Protein AF-A0A0K0DPB1-F1 (afdb_monomer)

Solvent-accessible surface area (backbone atoms only — not comparable to full-atom values): 4787 Å² total; per-residue (Å²): 131,82,82,67,96,58,56,75,66,60,47,52,52,52,53,51,53,48,42,69,73,67,45,83,54,73,88,73,53,62,66,69,81,76,46,55,69,54,67,68,66,41,46,65,59,54,47,53,52,50,49,55,51,52,52,50,52,50,52,51,53,52,51,52,50,53,54,52,52,53,54,54,58,54,58,66,74,74,113

Sequence (79 aa):
MSEKPFSSEERLIKWTEFAVRHGVLDVLHVEGSRMNSIIYFNLDVFAALAFVLCTTLFAICKVFNAISSRKCDTKLKSH

Mean predicted aligned error: 11.21 Å

Organism: Angiostrongylus cantonensis (NCBI:txid6313)

pLDDT: mean 85.75, std 12.03, range [49.75, 97.94]

Radius of gyration: 31.83 Å; Cα contacts (8 Å, |Δi|>4): 9; chains: 1; bounding box: 66×21×82 Å

Structure (mmCIF, N/CA/C/O backbone):
data_AF-A0A0K0DPB1-F1
#
_entry.id   AF-A0A0K0DPB1-F1
#
loop_
_atom_site.group_PDB
_atom_site.id
_atom_site.type_symbol
_atom_site.label_atom_id
_atom_site.label_alt_id
_atom_site.label_comp_id
_atom_site.label_asym_id
_atom_site.label_entity_id
_atom_site.label_seq_id
_atom_site.pdbx_PDB_ins_code
_atom_site.Cartn_x
_atom_site.Cartn_y
_atom_site.Cartn_z
_atom_site.occupancy
_atom_site.B_iso_or_equiv
_atom_site.auth_seq_id
_atom_site.auth_comp_id
_atom_site.auth_asym_id
_atom_site.auth_atom_id
_atom_site.pdbx_PDB_model_num
ATOM 1 N N . MET A 1 1 ? 37.658 -11.094 -12.790 1.00 50.81 1 MET A N 1
ATOM 2 C CA . MET A 1 1 ? 36.607 -10.333 -13.499 1.00 50.81 1 MET A CA 1
ATOM 3 C C . MET A 1 1 ? 36.560 -10.883 -14.910 1.00 50.81 1 MET A C 1
ATOM 5 O O . MET A 1 1 ? 37.553 -10.729 -15.602 1.00 50.81 1 MET A O 1
ATOM 9 N N . SER A 1 2 ? 35.502 -11.603 -15.297 1.00 64.50 2 SER A N 1
ATOM 10 C CA . SER A 1 2 ? 35.383 -12.111 -16.672 1.00 64.50 2 SER A CA 1
ATOM 11 C C . SER A 1 2 ? 35.435 -10.951 -17.659 1.00 64.50 2 SER A C 1
ATOM 13 O O . SER A 1 2 ? 34.763 -9.936 -17.447 1.00 64.50 2 SER A O 1
ATOM 15 N N . GLU A 1 3 ? 36.230 -11.103 -18.714 1.00 72.88 3 GLU A N 1
ATOM 16 C CA . GLU A 1 3 ? 36.258 -10.163 -19.827 1.00 72.88 3 GLU A CA 1
ATOM 17 C C . GLU A 1 3 ? 34.841 -10.029 -20.383 1.00 72.88 3 GLU A C 1
ATOM 19 O O . GLU A 1 3 ? 34.187 -11.013 -20.739 1.00 72.88 3 GLU A O 1
ATOM 24 N N . LYS A 1 4 ? 34.308 -8.805 -20.369 1.00 76.12 4 LYS A N 1
ATOM 25 C CA . LYS A 1 4 ? 33.005 -8.548 -20.978 1.00 76.12 4 LYS A CA 1
ATOM 26 C C . LYS A 1 4 ? 33.177 -8.734 -22.487 1.00 76.12 4 LYS A C 1
ATOM 28 O O . LYS A 1 4 ? 34.117 -8.167 -23.034 1.00 76.12 4 LYS A O 1
ATOM 33 N N . PRO A 1 5 ? 32.259 -9.43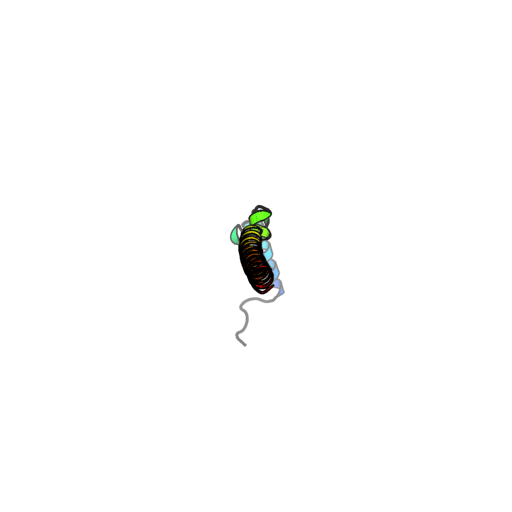9 -23.167 1.00 80.56 5 PRO A N 1
ATOM 34 C CA . PRO A 1 5 ? 32.420 -9.791 -24.578 1.00 80.56 5 PRO A CA 1
ATOM 35 C C . PRO A 1 5 ? 32.444 -8.581 -25.527 1.00 80.56 5 PRO A C 1
ATOM 37 O O . PRO A 1 5 ? 32.779 -8.746 -26.691 1.00 80.56 5 PRO A O 1
ATOM 40 N N . PHE A 1 6 ? 32.083 -7.383 -25.045 1.00 86.31 6 PHE A N 1
ATOM 41 C CA . PHE A 1 6 ? 32.038 -6.142 -25.823 1.00 86.31 6 PHE A CA 1
ATOM 42 C C . PHE A 1 6 ? 32.552 -4.955 -25.010 1.00 86.31 6 PHE A C 1
ATOM 44 O O . PHE A 1 6 ? 32.279 -4.855 -23.797 1.00 86.31 6 PHE A O 1
ATOM 51 N N . SER A 1 7 ? 33.194 -4.010 -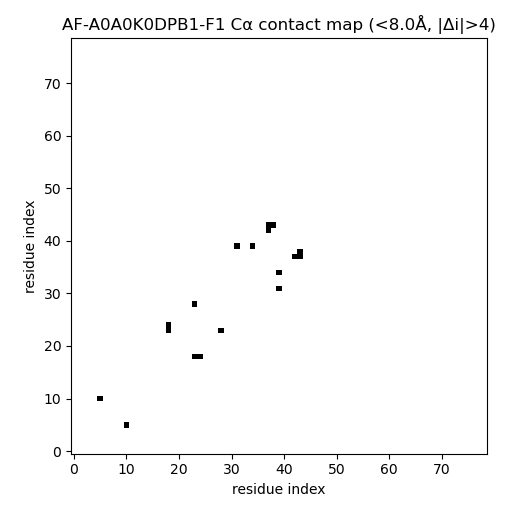25.703 1.00 89.25 7 SER A N 1
ATOM 52 C CA . SER A 1 7 ? 33.555 -2.708 -25.138 1.00 89.25 7 SER A CA 1
ATOM 53 C C . SER A 1 7 ? 32.299 -1.929 -24.709 1.00 89.25 7 SER A C 1
ATOM 55 O O . SER A 1 7 ? 31.165 -2.274 -25.059 1.00 89.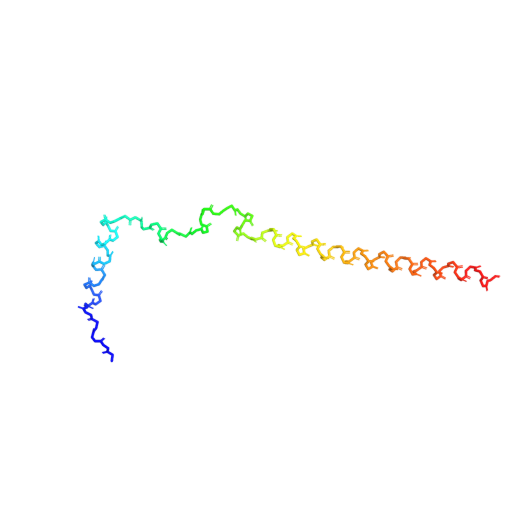25 7 SER A O 1
ATOM 57 N N . SER A 1 8 ? 32.463 -0.892 -23.886 1.00 88.62 8 SER A N 1
ATOM 58 C CA . SER A 1 8 ? 31.325 -0.065 -23.454 1.00 88.62 8 SER A CA 1
ATOM 59 C C . SER A 1 8 ? 30.659 0.664 -24.628 1.00 88.62 8 SER A C 1
ATOM 61 O O . SER A 1 8 ? 29.436 0.778 -24.646 1.00 88.62 8 SER A O 1
ATOM 63 N N . GLU A 1 9 ? 31.448 1.095 -25.615 1.00 92.12 9 GLU A N 1
ATOM 64 C CA . GLU A 1 9 ? 30.972 1.759 -26.833 1.00 92.12 9 GLU A CA 1
ATOM 65 C C . GLU A 1 9 ? 30.171 0.801 -27.722 1.00 92.12 9 GLU A C 1
ATOM 67 O O . GLU A 1 9 ? 29.020 1.080 -28.052 1.00 92.12 9 GLU A O 1
ATOM 72 N N . GLU A 1 10 ? 30.715 -0.383 -28.021 1.00 93.56 10 GLU A N 1
ATOM 73 C CA . GLU A 1 10 ? 30.012 -1.390 -28.830 1.00 93.56 10 GLU A CA 1
ATOM 74 C C . GLU A 1 10 ? 28.691 -1.811 -28.196 1.00 93.56 10 GLU A C 1
ATOM 76 O O . GLU A 1 10 ? 27.697 -2.056 -28.879 1.00 93.56 10 GLU A O 1
ATOM 81 N N . ARG A 1 11 ? 28.662 -1.901 -26.867 1.00 91.19 11 ARG A N 1
ATOM 82 C CA . ARG A 1 11 ? 27.448 -2.244 -26.135 1.00 91.19 11 ARG A CA 1
ATOM 83 C C . ARG A 1 11 ? 26.385 -1.160 -26.279 1.00 91.19 11 ARG A C 1
ATOM 85 O O . ARG A 1 11 ? 25.220 -1.500 -26.466 1.00 91.19 11 ARG A O 1
ATOM 92 N N . LEU A 1 12 ? 26.775 0.113 -26.208 1.00 91.81 12 LEU A N 1
ATOM 93 C CA . LEU A 1 12 ? 25.863 1.240 -26.402 1.00 91.81 12 LEU A CA 1
ATOM 94 C C . LEU A 1 12 ? 25.251 1.214 -27.806 1.00 91.81 12 LEU A C 1
ATOM 96 O O . LEU A 1 12 ? 24.031 1.319 -27.940 1.00 91.81 12 LEU A O 1
ATOM 100 N N . ILE A 1 13 ? 26.080 1.003 -28.829 1.00 94.31 13 ILE A N 1
ATOM 101 C CA . ILE A 1 13 ? 25.631 0.905 -30.223 1.00 94.31 13 ILE A CA 1
ATOM 102 C C . ILE A 1 13 ? 24.644 -0.258 -30.377 1.00 94.31 13 ILE A C 1
ATOM 104 O O . ILE A 1 13 ? 23.528 -0.052 -30.847 1.00 94.31 13 ILE A O 1
ATOM 108 N N . LYS A 1 14 ? 24.989 -1.458 -29.888 1.00 91.88 14 LYS A N 1
ATOM 109 C CA . LYS A 1 14 ? 24.128 -2.649 -30.001 1.00 91.88 14 LYS A CA 1
ATOM 110 C C . LYS A 1 14 ? 22.774 -2.491 -29.310 1.00 91.88 14 LYS A C 1
ATOM 112 O O . LYS A 1 14 ? 21.762 -2.877 -29.889 1.00 91.88 14 LYS A O 1
ATOM 117 N N . TRP A 1 15 ? 22.726 -1.924 -28.103 1.00 89.19 15 TRP A N 1
ATOM 118 C CA . TRP A 1 15 ? 21.449 -1.677 -27.417 1.00 89.19 15 TRP A CA 1
ATOM 119 C C . TRP 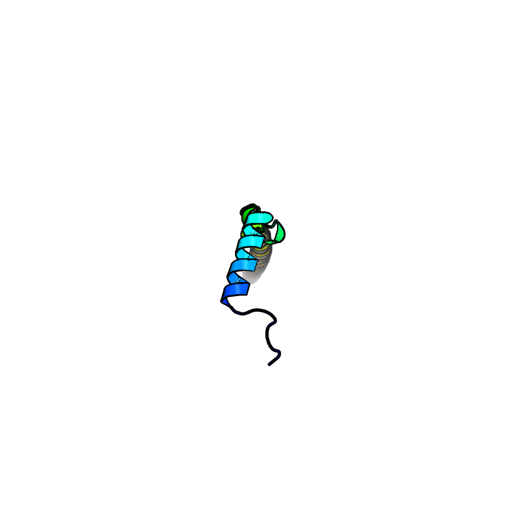A 1 15 ? 20.611 -0.606 -28.112 1.00 89.19 15 TRP A C 1
ATOM 121 O O . TRP A 1 15 ? 19.393 -0.751 -28.193 1.00 89.19 15 TRP A O 1
ATOM 131 N N . THR A 1 16 ? 21.253 0.433 -28.650 1.00 90.06 16 THR A N 1
ATOM 132 C CA . THR A 1 16 ? 20.561 1.489 -29.399 1.00 90.06 16 THR A CA 1
ATOM 133 C C . THR A 1 16 ? 19.975 0.934 -30.695 1.00 90.06 16 THR A C 1
ATOM 135 O O . THR A 1 16 ? 18.794 1.126 -30.966 1.00 90.06 16 THR A O 1
ATOM 138 N N . GLU A 1 17 ? 20.752 0.166 -31.463 1.00 93.38 17 GLU A N 1
ATOM 139 C CA . GLU A 1 17 ? 20.260 -0.513 -32.666 1.00 93.38 17 GLU A CA 1
ATOM 140 C C . GLU A 1 17 ? 19.138 -1.504 -32.360 1.00 93.38 17 GLU A C 1
ATOM 142 O O . GLU A 1 17 ? 18.179 -1.611 -33.124 1.00 93.38 17 GLU A O 1
ATOM 147 N N . PHE A 1 18 ? 19.252 -2.239 -31.253 1.00 91.44 18 PHE A N 1
ATOM 148 C CA . PHE A 1 18 ? 18.216 -3.160 -30.811 1.00 91.44 18 PHE A CA 1
ATOM 149 C C . PHE A 1 18 ? 16.905 -2.420 -30.515 1.00 91.44 18 PHE A C 1
ATOM 151 O O . PHE A 1 18 ? 15.862 -2.832 -31.025 1.00 91.44 18 PHE A O 1
ATOM 158 N N . ALA A 1 19 ? 16.966 -1.317 -29.763 1.00 88.69 19 ALA A N 1
ATOM 159 C CA . ALA A 1 19 ? 15.804 -0.492 -29.439 1.00 88.69 19 ALA A CA 1
ATOM 160 C C . ALA A 1 19 ? 15.179 0.149 -30.690 1.00 88.69 19 ALA A C 1
ATOM 162 O O . ALA A 1 19 ? 13.961 0.164 -30.833 1.00 88.69 19 ALA A O 1
ATOM 163 N N . VAL A 1 20 ? 15.999 0.617 -31.637 1.00 89.88 20 VAL A N 1
ATOM 164 C CA . VAL A 1 20 ? 15.513 1.172 -32.912 1.00 89.88 20 VAL A CA 1
ATOM 165 C C . VAL A 1 20 ? 14.843 0.097 -33.773 1.00 89.88 20 VAL A C 1
ATOM 167 O O . VAL A 1 20 ? 13.801 0.363 -34.366 1.00 89.88 20 VAL A O 1
ATOM 170 N N . ARG A 1 21 ? 15.397 -1.124 -33.838 1.00 92.75 21 ARG A N 1
ATOM 171 C CA . ARG A 1 21 ? 14.828 -2.218 -34.649 1.00 92.75 21 ARG A CA 1
ATOM 172 C C . ARG A 1 21 ? 13.526 -2.783 -34.096 1.00 92.75 21 ARG A C 1
ATOM 174 O O . ARG A 1 21 ? 12.667 -3.161 -34.883 1.00 92.75 21 ARG A O 1
ATOM 181 N N . HIS A 1 22 ? 13.406 -2.897 -32.776 1.00 89.06 22 HIS A N 1
ATOM 182 C CA . HIS A 1 22 ? 12.277 -3.583 -32.139 1.00 89.06 22 HIS A CA 1
ATOM 183 C C . HIS A 1 22 ? 11.240 -2.615 -31.557 1.00 89.06 22 HIS A C 1
ATOM 185 O O . HIS A 1 22 ? 10.171 -3.053 -31.142 1.00 89.06 22 HIS A O 1
ATOM 191 N N . GLY A 1 23 ? 11.524 -1.309 -31.560 1.00 83.44 23 GLY A N 1
ATOM 192 C CA . GLY A 1 23 ? 10.645 -0.297 -30.989 1.00 83.44 23 GLY A CA 1
ATOM 193 C C . GLY A 1 23 ? 10.583 -0.371 -29.463 1.00 83.44 23 GLY A C 1
ATOM 194 O O . GLY A 1 23 ? 11.498 -0.863 -28.798 1.00 83.44 23 GLY A O 1
ATOM 195 N N . VAL A 1 24 ? 9.495 0.152 -28.892 1.00 76.12 24 VAL A N 1
ATOM 196 C CA . VAL A 1 24 ? 9.256 0.080 -27.447 1.00 76.12 24 VAL A CA 1
ATOM 197 C C . VAL A 1 24 ? 8.997 -1.373 -27.071 1.00 76.12 24 VAL A C 1
ATOM 199 O O . VAL A 1 24 ? 8.023 -1.974 -27.511 1.00 76.12 24 VAL A O 1
ATOM 202 N N . LEU A 1 25 ? 9.872 -1.932 -26.239 1.00 80.56 25 LEU A N 1
A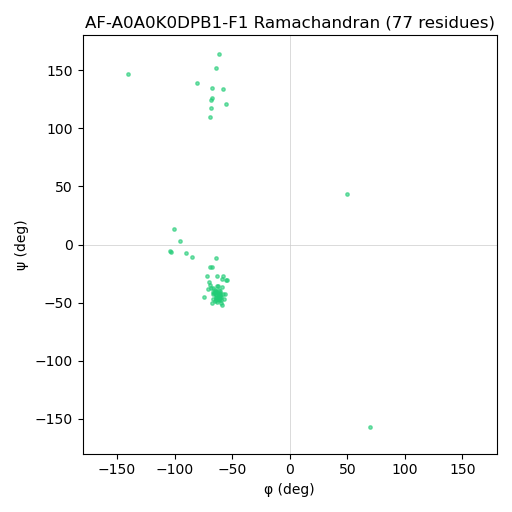TOM 203 C CA . LEU A 1 25 ? 9.629 -3.229 -25.630 1.00 80.56 25 LEU A CA 1
ATOM 204 C C . LEU A 1 25 ? 8.471 -3.093 -24.640 1.00 80.56 25 LEU A C 1
ATOM 206 O O . LEU A 1 25 ? 8.566 -2.311 -23.696 1.00 80.56 25 LEU A O 1
ATOM 210 N N . ASP A 1 26 ? 7.424 -3.899 -24.801 1.00 74.81 26 ASP A N 1
ATOM 211 C CA . ASP A 1 26 ? 6.280 -3.908 -23.880 1.00 74.81 26 ASP A CA 1
ATOM 212 C C . ASP A 1 26 ? 6.689 -4.232 -22.437 1.00 74.81 26 ASP A C 1
ATOM 214 O O . ASP A 1 26 ? 6.116 -3.697 -21.498 1.00 74.81 26 ASP A O 1
ATOM 218 N N . VAL A 1 27 ? 7.753 -5.018 -22.238 1.00 77.31 27 VAL A N 1
ATOM 219 C CA . VAL A 1 27 ? 8.322 -5.279 -20.900 1.00 77.31 27 VAL A CA 1
ATOM 220 C C . VAL A 1 27 ? 8.971 -4.041 -20.263 1.00 77.31 27 VAL A C 1
ATOM 222 O O . VAL A 1 27 ? 9.178 -3.998 -19.053 1.00 77.31 27 VAL A O 1
ATOM 225 N N . LEU A 1 28 ? 9.316 -3.034 -21.069 1.00 77.56 28 LEU A N 1
ATOM 226 C CA . LEU A 1 28 ? 9.860 -1.759 -20.606 1.00 77.56 28 LEU A CA 1
ATOM 227 C C . LEU A 1 28 ? 8.764 -0.724 -20.325 1.00 77.56 28 LEU A C 1
ATOM 229 O O . LEU A 1 28 ? 9.071 0.347 -19.797 1.00 77.56 28 LEU A O 1
ATOM 233 N N . HIS A 1 29 ? 7.501 -1.017 -20.658 1.00 79.31 29 HIS A N 1
ATOM 234 C CA . HIS A 1 29 ? 6.398 -0.169 -20.238 1.00 79.31 29 HIS A CA 1
ATOM 235 C C . HIS A 1 29 ? 6.238 -0.254 -18.722 1.00 79.31 29 HIS A C 1
ATOM 237 O O . HIS A 1 29 ? 6.089 -1.322 -18.133 1.00 79.31 29 HIS A O 1
ATOM 243 N N . VAL A 1 30 ? 6.245 0.909 -18.074 1.00 82.75 30 VAL A N 1
ATOM 244 C CA . VAL A 1 30 ? 5.936 0.997 -16.650 1.00 82.75 30 VAL A CA 1
ATOM 245 C C . VAL A 1 30 ? 4.452 0.689 -16.480 1.00 82.75 30 VAL A C 1
ATOM 247 O O . VAL A 1 30 ? 3.605 1.505 -16.842 1.00 82.75 30 VAL A O 1
ATOM 250 N N . GLU A 1 31 ? 4.134 -0.465 -15.894 1.00 80.12 31 GLU A N 1
ATOM 251 C CA . GLU A 1 31 ? 2.749 -0.893 -15.633 1.00 80.12 31 GLU A CA 1
ATOM 252 C C . GLU A 1 31 ? 1.950 0.154 -14.840 1.00 80.12 31 GLU A C 1
ATOM 254 O O . GLU A 1 31 ? 0.757 0.346 -15.067 1.00 80.12 31 GLU A O 1
ATOM 259 N N . GLY A 1 32 ? 2.627 0.924 -13.980 1.00 79.94 32 GLY A N 1
ATOM 260 C CA . GLY A 1 32 ? 2.033 2.049 -13.256 1.00 79.94 32 GLY A CA 1
ATOM 261 C C . GLY A 1 32 ? 1.420 3.132 -14.156 1.00 79.94 32 GLY A C 1
ATOM 262 O O . GLY A 1 32 ? 0.456 3.768 -13.748 1.00 79.94 32 GLY A O 1
ATOM 263 N N . SER A 1 33 ? 1.897 3.304 -15.396 1.00 81.25 33 SER A N 1
ATOM 264 C CA . SER A 1 33 ? 1.347 4.285 -16.348 1.00 81.25 33 SER A CA 1
ATOM 265 C C . SER A 1 33 ? -0.055 3.923 -16.846 1.00 81.25 33 SER A C 1
ATOM 267 O O . SER A 1 33 ? -0.749 4.784 -17.385 1.00 81.25 33 SER A O 1
ATOM 269 N N . ARG A 1 34 ? -0.461 2.656 -16.718 1.00 85.12 34 ARG A N 1
ATOM 270 C CA . ARG A 1 34 ? -1.766 2.151 -17.171 1.00 85.12 34 ARG A CA 1
ATOM 271 C C . ARG A 1 34 ? -2.743 1.944 -16.015 1.00 85.12 34 ARG A C 1
ATOM 273 O O . ARG A 1 34 ? -3.903 1.605 -16.245 1.00 85.12 34 ARG A O 1
ATOM 280 N N . MET A 1 35 ? -2.285 2.125 -14.779 1.00 90.56 35 MET A N 1
ATOM 281 C CA . MET A 1 35 ? -3.105 1.929 -13.592 1.00 90.56 35 MET A CA 1
ATOM 282 C C . MET A 1 35 ? -3.994 3.144 -13.335 1.00 90.56 35 MET A C 1
ATOM 284 O O . MET A 1 35 ? -3.565 4.292 -13.420 1.00 90.56 35 MET A O 1
ATOM 288 N N . ASN A 1 36 ? -5.244 2.879 -12.954 1.00 90.12 36 ASN A N 1
ATOM 289 C CA . ASN A 1 36 ? -6.119 3.913 -12.419 1.00 90.12 36 ASN A CA 1
ATOM 290 C C . ASN A 1 36 ? -5.559 4.445 -11.089 1.00 90.12 36 ASN A C 1
ATOM 292 O O . ASN A 1 36 ? -4.945 3.692 -10.328 1.00 90.12 36 ASN A O 1
ATOM 296 N N . SER A 1 37 ? -5.846 5.705 -10.757 1.00 89.44 37 SER A N 1
ATOM 297 C CA . SER A 1 37 ? -5.339 6.354 -9.540 1.00 89.44 37 SER A CA 1
ATOM 298 C C . SER A 1 37 ? -5.671 5.581 -8.257 1.00 89.44 37 SER A C 1
ATOM 300 O O . SER A 1 37 ? -4.874 5.589 -7.326 1.00 89.44 37 SER A O 1
ATOM 302 N N . ILE A 1 38 ? -6.801 4.861 -8.217 1.00 91.25 38 ILE A N 1
ATOM 303 C CA . ILE A 1 38 ? -7.181 4.009 -7.076 1.00 91.25 38 ILE A CA 1
ATOM 304 C C . ILE A 1 38 ? -6.137 2.916 -6.816 1.00 91.25 38 ILE A C 1
ATOM 306 O O . ILE A 1 38 ? -5.708 2.754 -5.679 1.00 91.25 38 ILE A O 1
ATOM 310 N N . ILE A 1 39 ? -5.714 2.203 -7.863 1.00 90.69 39 ILE A N 1
ATOM 311 C CA . ILE A 1 39 ? -4.742 1.103 -7.763 1.00 90.69 39 ILE A CA 1
ATOM 312 C C . ILE A 1 39 ? -3.343 1.678 -7.551 1.00 90.69 39 ILE A C 1
ATOM 314 O O . ILE A 1 39 ? -2.615 1.230 -6.672 1.00 90.69 39 ILE A O 1
ATOM 318 N N . TYR A 1 40 ? -2.991 2.715 -8.316 1.00 93.31 40 TYR A N 1
ATOM 319 C CA . TYR A 1 40 ? -1.678 3.351 -8.245 1.00 93.31 40 TYR A CA 1
ATOM 320 C C . TYR A 1 40 ? -1.350 3.844 -6.826 1.00 93.31 40 TYR A C 1
ATOM 322 O O . TYR A 1 40 ? -0.248 3.628 -6.327 1.00 93.31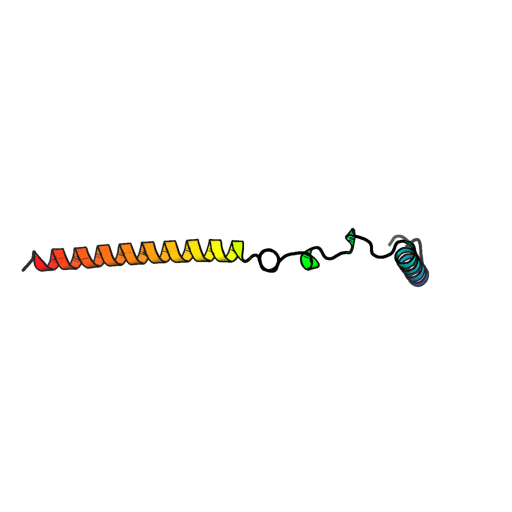 40 TYR A O 1
ATOM 330 N N . PHE A 1 41 ? -2.327 4.451 -6.145 1.00 93.50 41 PHE A N 1
ATOM 331 C CA . PHE A 1 41 ? -2.175 4.930 -4.768 1.00 93.50 41 PHE A CA 1
ATOM 332 C C . PHE A 1 41 ? -2.658 3.940 -3.699 1.00 93.50 41 PHE A C 1
ATOM 334 O O . PHE A 1 41 ? -2.610 4.283 -2.520 1.00 93.50 41 PHE A O 1
ATOM 341 N N . ASN A 1 42 ? -3.101 2.733 -4.071 1.00 94.44 42 ASN A N 1
ATOM 342 C CA . ASN A 1 42 ? -3.653 1.729 -3.147 1.00 94.44 42 ASN A CA 1
ATOM 343 C C . ASN A 1 42 ? -4.734 2.315 -2.213 1.00 94.44 42 ASN A C 1
ATOM 345 O O . ASN A 1 42 ? -4.739 2.099 -0.997 1.00 94.44 42 ASN A O 1
ATOM 349 N N . LEU A 1 43 ? -5.639 3.126 -2.774 1.00 95.25 43 LEU A N 1
ATOM 350 C CA . LEU A 1 43 ? -6.682 3.811 -2.001 1.00 95.25 43 LEU A CA 1
ATOM 351 C C . LEU A 1 43 ? -7.650 2.828 -1.329 1.00 95.25 43 LEU A C 1
ATOM 353 O O . LEU A 1 43 ? -8.219 3.144 -0.288 1.00 95.25 43 LEU A O 1
ATOM 357 N N . ASP A 1 44 ? -7.816 1.640 -1.901 1.00 93.75 44 ASP A N 1
ATOM 358 C CA . ASP A 1 44 ? -8.560 0.518 -1.3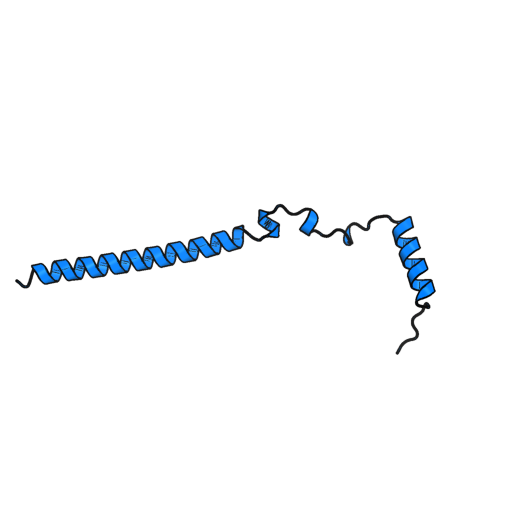31 1.00 93.75 44 ASP A CA 1
ATOM 359 C C . ASP A 1 44 ? -7.956 0.027 -0.006 1.00 93.75 44 ASP A C 1
ATOM 361 O O . ASP A 1 44 ? -8.681 -0.144 0.977 1.00 93.75 44 ASP A O 1
ATOM 365 N N . VAL A 1 45 ? -6.630 -0.113 0.063 1.00 96.00 45 VAL A N 1
ATOM 366 C CA . VAL A 1 45 ? -5.905 -0.495 1.285 1.00 96.00 45 VAL A CA 1
ATOM 367 C C . VAL A 1 45 ? -6.068 0.573 2.366 1.00 96.00 45 VAL A C 1
ATOM 369 O O . VAL A 1 45 ? -6.378 0.255 3.518 1.00 96.00 45 VAL A O 1
ATOM 372 N N . PHE A 1 46 ? -5.923 1.851 2.004 1.00 96.81 46 PHE A N 1
ATOM 373 C CA . PHE A 1 46 ? -6.134 2.957 2.943 1.00 96.81 46 PHE A CA 1
ATOM 374 C C . PHE A 1 46 ? -7.586 3.053 3.419 1.00 96.81 46 PHE A C 1
ATOM 376 O O . PHE A 1 46 ? -7.821 3.303 4.601 1.00 96.81 46 PHE A O 1
ATOM 383 N N . ALA A 1 47 ? -8.561 2.817 2.538 1.00 96.38 47 ALA A N 1
ATOM 384 C CA . ALA A 1 47 ? -9.974 2.801 2.899 1.00 96.38 47 ALA A CA 1
ATOM 385 C C . ALA A 1 47 ? -10.297 1.662 3.878 1.00 96.38 47 ALA A C 1
ATOM 387 O O . ALA A 1 47 ? -10.980 1.891 4.878 1.00 96.38 47 ALA A O 1
ATOM 388 N N . ALA A 1 48 ? -9.764 0.457 3.644 1.00 97.12 48 ALA A N 1
ATOM 389 C CA . ALA A 1 48 ? -9.917 -0.671 4.560 1.00 97.12 48 ALA A CA 1
ATOM 390 C C . ALA A 1 48 ? -9.293 -0.375 5.935 1.00 97.12 48 ALA A C 1
ATOM 392 O O . ALA A 1 48 ? -9.927 -0.605 6.967 1.00 97.12 48 ALA A O 1
ATOM 393 N N . LEU A 1 49 ? -8.087 0.203 5.960 1.00 97.62 49 LEU A N 1
ATOM 394 C CA . LEU A 1 49 ? -7.424 0.612 7.199 1.00 97.62 49 LEU A CA 1
ATOM 395 C C . LEU A 1 49 ? -8.236 1.673 7.956 1.00 97.62 49 LEU A C 1
ATOM 397 O O . LEU A 1 49 ? -8.468 1.532 9.158 1.00 97.62 49 LEU A O 1
ATOM 401 N N . ALA A 1 50 ? -8.712 2.707 7.259 1.00 97.50 50 ALA A N 1
ATOM 402 C CA . ALA A 1 50 ? -9.546 3.752 7.844 1.00 97.50 50 ALA A CA 1
ATOM 403 C C . ALA A 1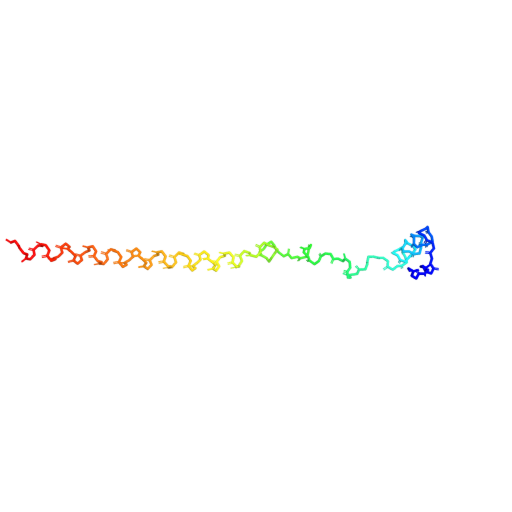 50 ? -10.846 3.176 8.423 1.00 97.50 50 ALA A C 1
ATOM 405 O O . ALA A 1 50 ? -11.234 3.525 9.535 1.00 97.50 50 ALA A O 1
ATOM 406 N N . PHE A 1 51 ? -11.485 2.238 7.721 1.00 97.75 51 PHE A N 1
ATOM 407 C CA . PHE A 1 51 ? -12.690 1.565 8.196 1.00 97.75 51 PHE A CA 1
ATOM 408 C C . PHE A 1 51 ? -12.448 0.780 9.493 1.00 97.75 51 PHE A C 1
ATOM 410 O O . PHE A 1 51 ? -13.215 0.908 10.451 1.00 97.75 51 PHE A O 1
ATOM 417 N N . VAL A 1 52 ? -11.359 0.010 9.572 1.00 97.94 52 VAL A N 1
ATOM 418 C CA . VAL A 1 52 ? -10.984 -0.722 10.794 1.00 97.94 52 VAL A CA 1
ATOM 419 C C . VAL A 1 52 ? -10.714 0.241 11.954 1.00 97.94 52 VAL A C 1
ATOM 421 O O . VAL A 1 52 ? -11.185 0.018 13.071 1.00 97.94 52 VAL A O 1
ATOM 424 N N . LEU A 1 53 ? -10.017 1.350 11.703 1.00 97.81 53 LEU A N 1
ATOM 425 C CA . LEU A 1 53 ? -9.752 2.361 12.730 1.00 97.81 53 LEU A CA 1
ATOM 426 C C . LEU A 1 53 ? -11.046 3.026 13.216 1.00 97.81 53 LEU A C 1
ATOM 428 O O . LEU A 1 53 ? -11.289 3.092 14.421 1.00 97.81 53 LEU A O 1
ATOM 432 N N . CYS A 1 54 ? -11.913 3.464 12.301 1.00 97.56 54 CYS A N 1
ATOM 433 C CA . CYS A 1 54 ? -13.185 4.100 12.636 1.00 97.56 54 CYS A CA 1
ATOM 434 C C . CYS A 1 54 ? -14.110 3.166 13.420 1.00 97.56 54 CYS A C 1
ATOM 436 O O . CYS A 1 54 ? -14.690 3.582 14.422 1.00 97.56 54 CYS A O 1
ATOM 438 N N . THR A 1 55 ? -14.235 1.904 13.003 1.00 97.38 55 THR A N 1
ATOM 439 C CA . THR A 1 55 ? -15.068 0.913 13.704 1.00 97.38 55 THR A CA 1
ATOM 440 C C . THR A 1 55 ? -14.534 0.611 15.102 1.00 97.38 55 THR A C 1
ATOM 442 O O . THR A 1 55 ? -15.313 0.556 16.054 1.00 97.38 55 THR A O 1
ATOM 445 N N . THR A 1 56 ? -13.212 0.502 15.254 1.00 97.12 56 THR A N 1
ATOM 446 C CA . THR A 1 56 ? -12.560 0.295 16.554 1.00 97.12 56 THR A CA 1
ATOM 447 C C . THR A 1 56 ? -12.800 1.481 17.490 1.00 97.12 56 THR A C 1
ATOM 449 O O . THR A 1 56 ? -13.252 1.295 18.620 1.00 97.12 56 THR A O 1
ATOM 452 N N . LEU A 1 57 ? -12.573 2.711 17.017 1.00 97.19 57 LEU A N 1
ATOM 453 C CA . LEU A 1 57 ? -12.827 3.926 17.796 1.00 97.19 57 LEU A CA 1
ATOM 454 C C . LEU A 1 57 ? -14.304 4.053 18.175 1.00 97.19 57 LEU A C 1
ATOM 456 O O . LEU A 1 57 ? -14.624 4.338 19.326 1.00 97.19 57 LEU A O 1
ATOM 460 N N . PHE A 1 58 ? -15.214 3.778 17.240 1.00 97.06 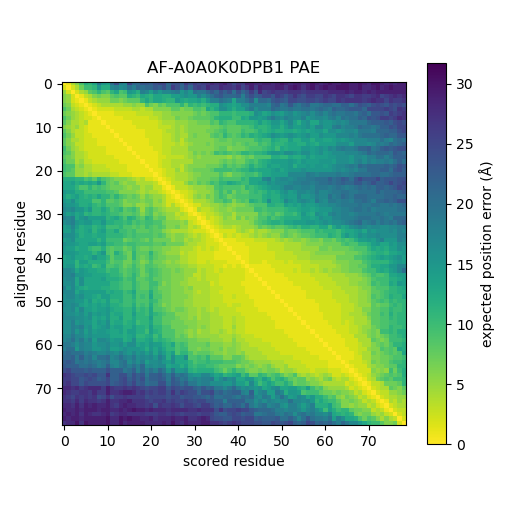58 PHE A N 1
ATOM 461 C CA . PHE A 1 58 ? -16.648 3.805 17.501 1.00 97.06 58 PHE A CA 1
ATOM 462 C C . PHE A 1 58 ? -17.058 2.788 18.573 1.00 97.06 58 PHE A C 1
ATOM 464 O O . PHE A 1 58 ? -17.810 3.128 19.490 1.00 97.06 58 PHE A O 1
ATOM 471 N N . ALA A 1 59 ? -16.540 1.558 18.502 1.00 96.25 59 ALA A N 1
ATOM 472 C CA . ALA A 1 59 ? -16.790 0.530 19.507 1.00 96.25 59 ALA A CA 1
ATOM 473 C C . ALA A 1 59 ? -16.296 0.973 20.890 1.00 96.25 59 ALA A C 1
ATOM 475 O O . ALA A 1 59 ? -17.041 0.880 21.867 1.00 96.25 59 ALA A O 1
ATOM 476 N N . ILE A 1 60 ? -15.086 1.534 20.961 1.00 96.25 60 ILE A N 1
ATOM 477 C CA . ILE A 1 60 ? -14.509 2.084 22.190 1.00 96.25 60 ILE A CA 1
ATOM 478 C C . ILE A 1 60 ? -15.401 3.198 22.754 1.00 96.25 60 ILE A C 1
ATOM 480 O O . ILE A 1 60 ? -15.809 3.123 23.913 1.00 96.25 60 ILE A O 1
ATOM 484 N N . CYS A 1 61 ? -15.778 4.193 21.946 1.00 95.31 61 CYS A N 1
ATOM 485 C CA . CYS A 1 61 ? -16.663 5.281 22.370 1.00 95.31 61 CYS A CA 1
ATOM 486 C C . CYS A 1 61 ? -18.013 4.762 22.877 1.00 95.31 61 CYS A C 1
ATOM 488 O O . CYS A 1 61 ? -18.507 5.219 23.908 1.00 95.31 61 CYS A O 1
ATOM 490 N N . LYS A 1 62 ? -18.606 3.776 22.195 1.00 95.19 62 LYS A N 1
ATOM 491 C CA . LYS A 1 62 ? -19.875 3.170 22.614 1.00 95.19 62 LYS A CA 1
ATOM 492 C C . LYS A 1 62 ? -19.736 2.459 23.962 1.00 95.19 62 LYS A C 1
ATOM 494 O O . LYS A 1 62 ? -20.611 2.607 24.814 1.00 95.19 62 LYS A O 1
ATOM 499 N N . VAL A 1 63 ? -18.642 1.725 24.170 1.00 94.38 63 VAL A N 1
ATOM 500 C CA . VAL A 1 63 ? -18.341 1.057 25.444 1.00 94.38 63 VAL A CA 1
ATOM 501 C C . VAL A 1 63 ? -18.140 2.086 26.557 1.00 94.38 63 VAL A C 1
ATOM 503 O O . VAL A 1 63 ? -18.757 1.955 27.613 1.00 94.38 63 VAL A O 1
ATOM 506 N N . PHE A 1 64 ? -17.368 3.149 26.321 1.00 94.19 64 PHE A N 1
ATOM 507 C CA . PHE A 1 64 ? -17.192 4.232 27.293 1.00 94.19 64 PHE A CA 1
ATOM 508 C C . PHE A 1 64 ? -18.514 4.913 27.656 1.00 94.19 64 PHE A C 1
ATOM 510 O O . PHE A 1 64 ? -18.798 5.092 28.842 1.00 94.19 64 PHE A O 1
ATOM 517 N N . ASN A 1 65 ? -19.354 5.227 26.668 1.00 91.81 65 ASN A N 1
ATOM 518 C CA . ASN A 1 65 ? -20.676 5.809 26.901 1.00 91.81 65 ASN A CA 1
ATOM 519 C C . ASN A 1 65 ? -21.574 4.864 27.711 1.00 91.81 65 ASN A C 1
ATOM 521 O O . ASN A 1 65 ? -22.223 5.298 28.662 1.00 91.81 65 ASN A O 1
ATOM 525 N N . ALA A 1 66 ? -21.565 3.564 27.403 1.00 90.06 66 ALA A N 1
ATOM 526 C CA . ALA A 1 66 ? -22.318 2.565 28.157 1.00 90.06 66 ALA A CA 1
ATOM 527 C C . ALA A 1 66 ? -21.829 2.439 29.612 1.00 90.06 66 ALA A C 1
ATOM 529 O O . ALA A 1 66 ? -22.644 2.345 30.530 1.00 90.06 66 ALA A O 1
ATOM 530 N N . ILE A 1 67 ? -20.514 2.469 29.845 1.00 90.12 67 ILE A N 1
ATOM 531 C CA . ILE A 1 67 ? -19.929 2.431 31.194 1.00 90.12 67 ILE A CA 1
ATOM 532 C C . ILE A 1 67 ? -20.276 3.707 31.973 1.00 90.12 67 ILE A C 1
ATOM 534 O O . ILE A 1 67 ? -20.634 3.626 33.147 1.00 90.12 67 ILE A O 1
ATOM 538 N N . SER A 1 68 ? -20.194 4.877 31.332 1.00 84.94 68 SER A N 1
ATOM 539 C CA . SER A 1 68 ? -20.538 6.167 31.942 1.00 84.94 68 SER A CA 1
ATOM 540 C C . SER A 1 68 ? -22.015 6.226 32.346 1.00 84.94 68 SER A C 1
ATOM 542 O O . SER A 1 68 ? -22.326 6.559 33.491 1.00 84.94 68 SER A O 1
ATOM 544 N N . SER A 1 69 ? -22.917 5.789 31.457 1.00 79.00 69 SER A N 1
ATOM 545 C CA . SER A 1 69 ? -24.356 5.702 31.743 1.00 79.00 69 SER A CA 1
ATOM 546 C C . SER A 1 69 ? -24.632 4.821 32.964 1.00 79.00 69 SER A C 1
ATOM 548 O O . SER A 1 69 ? -25.319 5.248 33.887 1.00 79.00 69 SER A O 1
ATOM 550 N N . ARG A 1 70 ? -24.008 3.634 33.041 1.00 77.00 70 ARG A N 1
ATOM 551 C CA . ARG A 1 70 ? -24.183 2.708 34.178 1.00 77.00 70 ARG A CA 1
ATOM 552 C C . ARG A 1 70 ? -23.712 3.293 35.511 1.00 77.00 70 ARG A C 1
ATOM 554 O O . ARG A 1 70 ? -24.314 3.025 36.553 1.00 77.00 70 ARG A O 1
ATOM 561 N N . LYS A 1 71 ? -22.634 4.084 35.506 1.00 73.38 71 LYS A N 1
ATOM 562 C CA . LYS A 1 71 ? -22.146 4.765 36.717 1.00 73.38 71 LYS A CA 1
ATOM 563 C C . LYS A 1 71 ? -23.133 5.829 37.206 1.00 73.38 71 LYS A C 1
ATOM 565 O O . LYS A 1 71 ? -23.309 5.949 38.415 1.00 73.38 71 LYS A O 1
ATOM 570 N N . CYS A 1 72 ? -23.785 6.557 36.297 1.00 64.44 72 CYS A N 1
ATOM 571 C CA . CYS A 1 72 ? -24.809 7.551 36.634 1.00 64.44 72 CYS A CA 1
ATOM 572 C C . CYS A 1 72 ? -26.038 6.897 37.292 1.00 64.44 72 CYS A C 1
ATOM 574 O O . CYS A 1 72 ? -26.442 7.310 38.379 1.00 64.44 72 CYS A O 1
ATOM 576 N N . ASP A 1 73 ? -26.543 5.808 36.703 1.00 67.88 73 ASP A N 1
ATOM 577 C CA . ASP A 1 73 ? -27.710 5.076 37.221 1.00 67.88 73 ASP A CA 1
ATOM 578 C C . ASP A 1 73 ? -27.458 4.503 38.626 1.00 67.88 73 ASP A C 1
ATOM 580 O O . ASP A 1 73 ? -28.319 4.552 39.504 1.00 67.88 73 ASP A O 1
ATOM 584 N N . THR A 1 74 ? -26.246 3.996 38.873 1.00 67.56 74 THR A N 1
ATOM 585 C CA . THR A 1 74 ? -25.872 3.447 40.188 1.00 67.56 74 THR A CA 1
ATOM 586 C C . THR A 1 74 ? -25.762 4.543 41.253 1.00 67.56 74 THR A C 1
ATOM 588 O O . THR A 1 74 ? -26.123 4.314 42.405 1.00 67.56 74 THR A O 1
ATOM 591 N N . LYS A 1 75 ? -25.309 5.747 40.875 1.00 61.19 75 LYS A N 1
ATOM 592 C CA . LYS A 1 75 ? -25.188 6.895 41.788 1.00 61.19 75 LYS A CA 1
ATOM 593 C C . LYS A 1 75 ? -26.549 7.464 42.216 1.00 61.19 75 LYS A C 1
ATOM 595 O O . LYS A 1 75 ? -26.670 7.951 43.331 1.00 61.19 75 LYS A O 1
ATOM 600 N N . LEU A 1 76 ? -27.558 7.399 41.343 1.00 61.81 76 LEU A N 1
ATOM 601 C CA . LEU A 1 76 ? -28.937 7.830 41.623 1.00 61.81 76 LEU A CA 1
ATOM 602 C C . LEU A 1 76 ? -29.683 6.885 42.573 1.00 61.81 76 LEU A C 1
ATOM 604 O O . LEU A 1 76 ? -30.586 7.318 43.275 1.00 61.81 76 LEU A O 1
ATOM 608 N N . LYS A 1 77 ? -29.308 5.601 42.609 1.00 57.00 77 LYS A N 1
ATOM 609 C CA . LYS A 1 77 ? -29.937 4.594 43.478 1.00 57.00 77 LYS A CA 1
ATOM 610 C C . LYS A 1 77 ? -29.354 4.556 44.899 1.00 57.00 77 LYS A C 1
ATOM 612 O O . LYS A 1 77 ? -29.895 3.860 45.751 1.00 57.00 77 LYS A O 1
ATOM 617 N N . SER A 1 78 ? -28.232 5.240 45.142 1.00 56.59 78 SER A N 1
ATOM 618 C CA . SER A 1 78 ? -27.534 5.264 46.436 1.00 56.59 78 SER A CA 1
ATOM 619 C C . SER A 1 78 ? -27.812 6.523 47.268 1.00 56.59 78 SER A C 1
ATOM 621 O O . SER A 1 78 ? -27.053 6.794 48.198 1.00 56.59 78 SER A O 1
ATOM 623 N N . HIS A 1 79 ? -28.818 7.316 46.902 1.00 49.75 79 HIS A N 1
ATOM 624 C CA . HIS A 1 79 ? -29.203 8.561 47.565 1.00 49.75 79 HIS A CA 1
ATOM 625 C C . HIS A 1 79 ? -30.701 8.553 47.871 1.00 49.75 79 HIS A C 1
ATOM 627 O O . HIS A 1 79 ? -31.090 9.273 48.817 1.00 49.75 79 HIS A O 1
#

Foldseek 3Di:
DPDDPDDPVVVVVVVVVVCVVPPDDPVPDDPLVVDDPCVNVVVVVVVVVVVVVVVVVVVVVVVVVVVVVVVVVVVVVVD

Secondary structure (DSSP, 8-state):
-PPPSS-HHHHHHHHHHHHHHH-S-GGGS-GGGGS-HHHHTTHHHHHHHHHHHHHHHHHHHHHHHHHHHHHHHHHHTT-